Protein AF-A0A5Q6S4U3-F1 (afdb_monomer_lite)

Structure (mmCIF, N/CA/C/O backbone):
data_AF-A0A5Q6S4U3-F1
#
_entry.id   AF-A0A5Q6S4U3-F1
#
loop_
_atom_site.group_PDB
_atom_site.id
_atom_site.type_symbol
_atom_site.label_atom_id
_atom_site.label_alt_id
_atom_site.label_comp_id
_atom_site.label_asym_id
_atom_site.label_entity_id
_atom_site.label_seq_id
_atom_site.pdbx_PDB_ins_code
_atom_site.Cartn_x
_atom_site.Cartn_y
_atom_site.Cartn_z
_atom_site.occupancy
_atom_site.B_iso_or_equiv
_atom_site.auth_seq_id
_atom_site.auth_comp_id
_atom_site.auth_asym_id
_atom_site.auth_atom_id
_atom_site.pdbx_PDB_model_num
ATOM 1 N N . MET A 1 1 ? 34.056 1.132 -1.318 1.00 36.97 1 MET A N 1
ATOM 2 C CA . MET A 1 1 ? 33.910 0.327 -0.084 1.00 36.97 1 MET A CA 1
ATOM 3 C C . MET A 1 1 ? 32.433 0.003 0.079 1.00 36.97 1 MET A C 1
ATOM 5 O O . MET A 1 1 ? 31.670 0.885 0.440 1.00 36.97 1 MET A O 1
ATOM 9 N N . LYS A 1 2 ? 32.028 -1.216 -0.297 1.00 37.88 2 LYS A N 1
ATOM 10 C CA . LYS A 1 2 ? 30.657 -1.732 -0.171 1.00 37.88 2 LYS A CA 1
ATOM 11 C C . LYS A 1 2 ? 30.416 -2.069 1.303 1.00 37.88 2 LYS A C 1
ATOM 13 O O . LYS A 1 2 ? 31.133 -2.908 1.843 1.00 37.88 2 LYS A O 1
ATOM 18 N N . ARG A 1 3 ? 29.479 -1.390 1.968 1.00 39.69 3 ARG A N 1
ATOM 19 C CA . ARG A 1 3 ? 28.979 -1.830 3.276 1.00 39.69 3 ARG A CA 1
ATOM 20 C C . ARG A 1 3 ? 27.769 -2.707 2.997 1.00 39.69 3 ARG A C 1
ATOM 22 O O . ARG A 1 3 ? 26.732 -2.194 2.606 1.00 39.69 3 ARG A O 1
ATOM 29 N N . SER A 1 4 ? 27.957 -4.013 3.135 1.00 40.59 4 SER A N 1
ATOM 30 C CA . SER A 1 4 ? 26.859 -4.973 3.188 1.00 40.59 4 SER A CA 1
ATOM 31 C C . SER A 1 4 ? 26.040 -4.657 4.441 1.00 40.59 4 SER A C 1
ATOM 33 O O . SER A 1 4 ? 26.566 -4.782 5.551 1.00 40.59 4 SER A O 1
ATOM 35 N N . ARG A 1 5 ? 24.813 -4.149 4.281 1.00 55.19 5 ARG A N 1
ATOM 36 C CA . ARG A 1 5 ? 23.848 -4.057 5.381 1.00 55.19 5 ARG A CA 1
ATOM 37 C C . ARG A 1 5 ? 23.119 -5.393 5.399 1.00 55.19 5 ARG A C 1
ATOM 39 O O . ARG A 1 5 ? 22.231 -5.631 4.599 1.00 55.19 5 ARG A O 1
ATOM 46 N N . GLY A 1 6 ? 23.592 -6.302 6.245 1.00 39.25 6 GLY A N 1
ATOM 47 C CA . GLY A 1 6 ? 22.866 -7.533 6.518 1.00 39.25 6 GLY A CA 1
ATOM 48 C C . GLY A 1 6 ? 21.596 -7.189 7.284 1.00 39.25 6 GLY A C 1
ATOM 49 O O . GLY A 1 6 ? 21.689 -6.669 8.397 1.00 39.25 6 GLY A O 1
ATOM 50 N N . MET A 1 7 ? 20.448 -7.485 6.681 1.00 51.31 7 MET A N 1
ATOM 51 C CA . MET A 1 7 ? 19.156 -7.584 7.349 1.00 51.31 7 MET A CA 1
ATOM 52 C C . MET A 1 7 ? 19.325 -8.548 8.533 1.00 51.31 7 MET A C 1
ATOM 54 O O . MET A 1 7 ? 19.717 -9.704 8.355 1.00 51.31 7 MET A O 1
ATOM 58 N N . ARG A 1 8 ? 19.152 -8.064 9.763 1.00 45.88 8 ARG A N 1
ATOM 59 C CA . ARG A 1 8 ? 19.258 -8.883 10.977 1.00 45.88 8 ARG A CA 1
ATOM 60 C C . ARG A 1 8 ? 17.873 -9.045 11.579 1.00 45.88 8 ARG A C 1
ATOM 62 O O . ARG A 1 8 ? 17.562 -8.412 12.579 1.00 45.88 8 ARG A O 1
ATOM 69 N N . TRP A 1 9 ? 17.083 -9.932 10.990 1.00 42.66 9 TRP A N 1
ATOM 70 C CA . TRP A 1 9 ? 15.913 -10.492 11.655 1.00 42.66 9 TRP A CA 1
ATOM 71 C C . TRP A 1 9 ? 16.405 -11.396 12.791 1.00 42.66 9 TRP A C 1
ATOM 73 O O . TRP A 1 9 ? 17.112 -12.384 12.573 1.00 42.66 9 TRP A O 1
ATOM 83 N N . ALA A 1 10 ? 16.147 -10.995 14.034 1.00 38.28 10 ALA A N 1
ATOM 84 C CA . ALA A 1 10 ? 16.535 -11.759 15.210 1.00 38.28 10 ALA A CA 1
ATOM 85 C C . ALA A 1 10 ? 15.562 -12.933 15.399 1.00 38.28 10 ALA A C 1
ATOM 87 O O . ALA A 1 10 ? 14.444 -12.749 15.865 1.00 38.28 10 ALA A O 1
ATOM 88 N N . ALA A 1 11 ? 15.999 -14.147 15.062 1.00 37.06 11 ALA A N 1
ATOM 89 C CA . ALA A 1 11 ? 15.267 -15.371 15.372 1.00 37.06 11 ALA A CA 1
ATOM 90 C C . ALA A 1 11 ? 15.232 -15.602 16.895 1.00 37.06 11 ALA A C 1
ATOM 92 O O . ALA A 1 11 ? 16.281 -15.795 17.519 1.00 37.06 11 ALA A O 1
ATOM 93 N N . ILE A 1 12 ? 14.038 -15.617 17.495 1.00 40.16 12 ILE A N 1
ATOM 94 C CA . ILE A 1 12 ? 13.839 -16.074 18.875 1.00 40.16 12 ILE A CA 1
ATOM 95 C C . ILE A 1 12 ? 13.313 -17.509 18.843 1.00 40.16 12 ILE A C 1
ATOM 97 O O . ILE A 1 12 ? 12.270 -17.815 18.275 1.00 40.16 12 ILE A O 1
ATOM 101 N N . ALA A 1 13 ? 14.098 -18.400 19.446 1.00 36.75 13 ALA A N 1
ATOM 102 C CA . ALA A 1 13 ? 13.852 -19.828 19.530 1.00 36.75 13 ALA A CA 1
ATOM 103 C C . ALA A 1 13 ? 12.658 -20.158 20.444 1.00 36.75 13 ALA A C 1
ATOM 105 O O . ALA A 1 13 ? 12.633 -19.767 21.612 1.00 36.75 13 ALA A O 1
ATOM 106 N N . ALA A 1 14 ? 11.718 -20.954 19.931 1.00 36.34 14 ALA A N 1
ATOM 107 C CA . ALA A 1 14 ? 10.648 -21.563 20.710 1.00 36.34 14 ALA A CA 1
ATOM 108 C C . ALA A 1 14 ? 11.210 -22.655 21.640 1.00 36.34 14 ALA A C 1
ATOM 110 O O . ALA A 1 14 ? 11.800 -23.643 21.194 1.00 36.34 14 ALA A O 1
ATOM 111 N N . MET A 1 15 ? 11.024 -22.480 22.949 1.00 37.12 15 MET A N 1
ATOM 112 C CA . MET A 1 15 ? 11.379 -23.471 23.961 1.00 37.12 15 MET A CA 1
ATOM 113 C C . MET A 1 15 ? 10.163 -24.367 24.229 1.00 37.12 15 MET A C 1
ATOM 115 O O . MET A 1 15 ? 9.183 -23.947 24.837 1.00 37.12 15 MET A O 1
ATOM 119 N N . VAL A 1 16 ? 10.231 -25.610 23.750 1.00 43.31 16 VAL A N 1
ATOM 120 C CA . VAL A 1 16 ? 9.234 -26.660 23.999 1.00 43.31 16 VAL A CA 1
ATOM 121 C C . VAL A 1 16 ? 9.292 -27.065 25.474 1.00 43.31 16 VAL A C 1
ATOM 123 O O . VAL A 1 16 ? 10.303 -27.603 25.929 1.00 43.31 16 VAL A O 1
ATOM 126 N N . LEU A 1 17 ? 8.208 -26.827 26.218 1.00 41.84 17 LEU A N 1
ATOM 127 C CA . LEU A 1 17 ? 8.049 -27.298 27.593 1.00 41.84 17 LEU A CA 1
ATOM 128 C C . LEU A 1 17 ? 7.140 -28.533 27.635 1.00 41.84 17 LEU A C 1
ATOM 130 O O . LEU A 1 17 ? 5.962 -28.490 27.288 1.00 41.84 17 LEU A O 1
ATOM 134 N N . THR A 1 18 ? 7.720 -29.643 28.079 1.00 42.28 18 THR A N 1
ATOM 135 C CA . THR A 1 18 ? 7.085 -30.948 28.281 1.00 42.28 18 THR A CA 1
ATOM 136 C C . THR A 1 18 ? 6.055 -30.903 29.416 1.00 42.28 18 THR A C 1
ATOM 138 O O . THR A 1 18 ? 6.412 -30.633 30.562 1.00 42.28 18 THR A O 1
ATOM 141 N N . LEU A 1 19 ? 4.794 -31.245 29.134 1.00 46.12 19 LEU A N 1
ATOM 142 C CA . LEU A 1 19 ? 3.760 -31.461 30.153 1.00 46.12 19 LEU A CA 1
ATOM 143 C C . LEU A 1 19 ? 3.778 -32.917 30.640 1.00 46.12 19 LEU A C 1
ATOM 145 O O . LEU A 1 19 ? 3.532 -33.851 29.878 1.00 46.12 19 LEU A O 1
ATOM 149 N N . ALA A 1 20 ? 4.059 -33.100 31.931 1.00 47.06 20 ALA A N 1
ATOM 150 C CA . ALA A 1 20 ? 3.867 -34.356 32.645 1.00 47.06 20 ALA A CA 1
ATOM 151 C C . ALA A 1 20 ? 2.439 -34.423 33.212 1.00 47.06 20 ALA A C 1
ATOM 153 O O . ALA A 1 20 ? 1.984 -33.504 33.889 1.00 47.06 20 ALA A O 1
ATOM 154 N N . THR A 1 21 ? 1.743 -35.528 32.953 1.00 53.44 21 THR A N 1
ATOM 155 C CA . THR A 1 21 ? 0.414 -35.837 33.495 1.00 53.44 21 THR A CA 1
ATOM 156 C C . THR A 1 21 ? 0.503 -36.367 34.924 1.00 53.44 21 THR A C 1
ATOM 158 O O . THR A 1 21 ? 1.199 -37.358 35.161 1.00 53.44 21 THR A O 1
ATOM 161 N N . THR A 1 22 ? -0.291 -35.824 35.847 1.00 50.31 22 THR A N 1
ATOM 162 C CA . THR A 1 22 ? -0.648 -36.517 37.094 1.00 50.31 22 THR A CA 1
ATOM 163 C C . THR A 1 22 ? -2.162 -36.537 37.294 1.00 50.31 22 THR A C 1
ATOM 165 O O . THR A 1 22 ? -2.855 -35.532 37.170 1.00 50.31 22 THR A O 1
ATOM 168 N N . SER A 1 23 ? -2.669 -37.741 37.568 1.00 52.66 23 SER A N 1
ATOM 169 C CA . SER A 1 23 ? -4.046 -38.033 37.971 1.00 52.66 23 SER A CA 1
ATOM 170 C C . SER A 1 23 ? -4.361 -37.499 39.370 1.00 52.66 23 SER A C 1
ATOM 172 O O . SER A 1 23 ? -3.522 -37.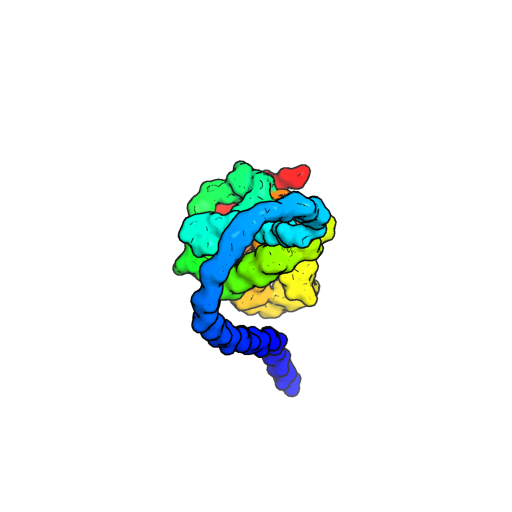592 40.264 1.00 52.66 23 SER A O 1
ATOM 174 N N . GLY A 1 24 ? -5.611 -37.083 39.585 1.00 41.56 24 GLY A N 1
ATOM 175 C CA . GLY A 1 24 ? -6.185 -36.886 40.918 1.00 41.56 24 GLY A CA 1
ATOM 176 C C . GLY A 1 24 ? -7.692 -36.614 40.871 1.00 41.56 24 GLY A C 1
ATOM 177 O O . GLY A 1 24 ? -8.107 -35.546 40.441 1.00 41.56 24 GLY A O 1
ATOM 178 N N . CYS A 1 25 ? -8.501 -37.588 41.303 1.00 48.09 25 CYS A N 1
ATOM 179 C CA . CYS A 1 25 ? -9.935 -37.444 41.594 1.00 48.09 25 CYS A CA 1
ATOM 180 C C . CYS A 1 25 ? -10.172 -36.611 42.867 1.00 48.09 25 CYS A C 1
ATOM 182 O O . CYS A 1 25 ? -9.453 -36.806 43.846 1.00 48.09 25 CYS A O 1
ATOM 184 N N . GLY A 1 26 ? -11.255 -35.823 42.908 1.00 38.41 26 GLY A N 1
ATOM 185 C CA . GLY A 1 26 ? -11.815 -35.294 44.160 1.00 38.41 26 GLY A CA 1
ATOM 186 C C . GLY A 1 26 ? -12.914 -34.233 43.993 1.00 38.41 26 GLY A C 1
ATOM 187 O O . GLY A 1 26 ? -12.600 -33.088 43.711 1.00 38.41 26 GLY A O 1
ATOM 188 N N . ASP A 1 27 ? -14.168 -34.675 44.146 1.00 40.47 27 ASP A N 1
ATOM 189 C CA . ASP A 1 27 ? -15.360 -34.074 44.794 1.00 40.47 27 ASP A CA 1
ATOM 190 C C . ASP A 1 27 ? -15.607 -32.535 44.850 1.00 40.47 27 ASP A C 1
ATOM 192 O O . ASP A 1 27 ? -14.760 -31.745 45.253 1.00 40.47 27 ASP A O 1
ATOM 196 N N . SER A 1 28 ? -16.850 -32.159 44.504 1.00 45.97 28 SER A N 1
ATOM 197 C CA . SER A 1 28 ? -17.549 -30.847 44.535 1.00 45.97 28 SER A CA 1
ATOM 198 C C . SER A 1 28 ? -17.617 -30.124 45.909 1.00 45.97 28 SER A C 1
ATOM 200 O O . SER A 1 28 ? -17.230 -30.705 46.916 1.00 45.97 28 SER A O 1
ATOM 202 N N . PRO A 1 29 ? -18.360 -28.997 46.055 1.00 68.06 29 PRO A N 1
ATOM 203 C CA . PRO A 1 29 ? -18.403 -27.726 45.300 1.00 68.06 29 PRO A CA 1
ATOM 204 C C . PRO A 1 29 ? -18.304 -26.495 46.247 1.00 68.06 29 PRO A C 1
ATOM 206 O O . PRO A 1 29 ? -18.746 -26.584 47.382 1.00 68.06 29 PRO A O 1
ATOM 209 N N . GLU A 1 30 ? -17.856 -25.315 45.794 1.00 39.72 30 GLU A N 1
ATOM 210 C CA . GLU A 1 30 ? -18.388 -24.015 46.269 1.00 39.72 30 GLU A CA 1
ATOM 211 C C . GLU A 1 30 ? -17.848 -22.818 45.467 1.00 39.72 30 GLU A C 1
ATOM 213 O O . GLU A 1 30 ? -16.789 -22.868 44.848 1.00 39.72 30 GLU A O 1
ATOM 218 N N . ILE A 1 31 ? -18.657 -21.761 45.455 1.00 51.47 31 ILE A N 1
ATOM 219 C CA . ILE A 1 31 ? -18.551 -20.534 44.666 1.00 51.47 31 ILE A CA 1
ATOM 220 C C . ILE A 1 31 ? -17.404 -19.640 45.153 1.00 51.47 31 ILE A C 1
ATOM 222 O O . ILE A 1 31 ? -17.359 -19.283 46.326 1.00 51.47 31 ILE A O 1
ATOM 226 N N . ALA A 1 32 ? -16.580 -19.155 44.225 1.00 39.47 32 ALA A N 1
ATOM 227 C CA . ALA A 1 32 ? -15.887 -17.878 44.364 1.00 39.47 32 ALA A CA 1
ATOM 228 C C . ALA A 1 32 ? -15.725 -17.234 42.981 1.00 39.47 32 ALA A C 1
ATOM 230 O O . ALA A 1 32 ? -15.112 -17.786 42.073 1.00 39.47 32 ALA A O 1
ATOM 231 N N . THR A 1 33 ? -16.349 -16.072 42.837 1.00 54.41 33 THR A N 1
ATOM 232 C CA . THR A 1 33 ? -16.025 -15.045 41.851 1.00 54.41 33 THR A CA 1
ATOM 233 C C . THR A 1 33 ? -14.546 -14.686 41.918 1.00 54.41 33 THR A C 1
ATOM 235 O O . THR A 1 33 ? -14.098 -14.266 42.981 1.00 54.41 33 THR A O 1
ATOM 238 N N . ASP A 1 34 ? -13.859 -14.727 40.781 1.00 40.62 34 ASP A N 1
ATOM 239 C CA . ASP A 1 34 ? -12.808 -13.763 40.462 1.00 40.62 34 ASP A CA 1
ATOM 240 C C . ASP A 1 34 ? -12.861 -13.425 38.958 1.00 40.62 34 ASP A C 1
ATOM 242 O O . ASP A 1 34 ? -13.128 -14.311 38.137 1.00 40.62 34 ASP A O 1
ATOM 246 N N . PRO A 1 35 ? -12.703 -12.139 38.596 1.00 55.38 35 PRO A N 1
ATOM 247 C CA . PRO A 1 35 ? -12.546 -11.681 37.226 1.00 55.38 35 PRO A CA 1
ATOM 248 C C . PRO A 1 35 ? -11.091 -11.894 36.785 1.00 55.38 35 PRO A C 1
ATOM 250 O O . PRO A 1 35 ? -10.203 -11.993 37.624 1.00 55.38 35 PRO A O 1
ATOM 253 N N . ASP A 1 36 ? -10.860 -11.858 35.475 1.00 48.47 36 ASP A N 1
ATOM 254 C CA . ASP A 1 36 ? -9.541 -11.925 34.827 1.00 48.47 36 ASP A CA 1
ATOM 255 C C . ASP A 1 36 ? -9.077 -13.338 34.435 1.00 48.47 36 ASP A C 1
ATOM 257 O O . ASP A 1 36 ? -8.437 -14.071 35.184 1.00 48.47 36 ASP A O 1
ATOM 261 N N . ALA A 1 37 ? -9.396 -13.707 33.194 1.00 39.91 37 ALA A N 1
ATOM 262 C CA . ALA A 1 37 ? -8.566 -14.600 32.399 1.00 39.91 37 ALA A CA 1
ATOM 263 C C . ALA A 1 37 ? -8.832 -14.317 30.917 1.00 39.91 37 ALA A C 1
ATOM 265 O O . ALA A 1 37 ? -9.812 -14.780 30.341 1.00 39.91 37 ALA A O 1
ATOM 266 N N . ALA A 1 38 ? -7.928 -13.518 30.357 1.00 41.22 38 ALA A N 1
ATOM 267 C CA . ALA A 1 38 ? -7.580 -13.454 28.948 1.00 41.22 38 ALA A CA 1
ATOM 268 C C . ALA A 1 38 ? -8.702 -13.056 27.970 1.00 41.22 38 ALA A C 1
ATOM 270 O O . ALA A 1 38 ? -9.410 -13.876 27.391 1.00 41.22 38 ALA A O 1
ATOM 271 N N . SER A 1 39 ? -8.742 -11.759 27.658 1.00 39.34 39 SER A N 1
ATOM 272 C CA . SER A 1 39 ? -9.046 -11.338 26.289 1.00 39.34 39 SER A CA 1
ATOM 273 C C . SER A 1 39 ? -7.895 -11.807 25.392 1.00 39.34 39 SER A C 1
ATOM 275 O O . SER A 1 39 ? -7.050 -11.009 24.992 1.00 39.34 39 SER A O 1
ATOM 277 N N . GLU A 1 40 ? -7.825 -13.111 25.117 1.00 42.16 40 GLU A N 1
ATOM 278 C CA . GLU A 1 40 ? -7.106 -13.608 23.951 1.00 42.16 40 GLU A CA 1
ATOM 279 C C . GLU A 1 40 ? -7.822 -12.989 22.755 1.00 42.16 40 GLU A C 1
ATOM 281 O O . GLU A 1 40 ? -8.967 -13.335 22.449 1.00 42.16 40 GLU A O 1
ATOM 286 N N . GLY A 1 41 ? -7.194 -11.984 22.141 1.00 43.06 41 GLY A N 1
ATOM 287 C CA . GLY A 1 41 ? -7.631 -11.478 20.852 1.00 43.06 41 GLY A CA 1
ATOM 288 C C . GLY A 1 41 ? -7.662 -12.672 19.915 1.00 43.06 41 GLY A C 1
ATOM 289 O O . GLY A 1 41 ? -6.617 -13.153 19.500 1.00 43.06 41 GLY A O 1
ATOM 290 N N . THR A 1 42 ? -8.854 -13.215 19.675 1.00 44.59 42 THR A N 1
ATOM 291 C CA . THR A 1 42 ? -9.053 -14.345 18.776 1.00 44.59 42 THR A CA 1
ATOM 292 C C . THR A 1 42 ? -8.741 -13.831 17.375 1.00 44.59 42 THR A C 1
ATOM 294 O O . THR A 1 42 ? -9.615 -13.282 16.700 1.00 44.59 42 THR A O 1
ATOM 297 N N . THR A 1 43 ? -7.472 -13.935 16.977 1.00 52.94 43 THR A N 1
ATOM 298 C CA . THR A 1 43 ? -6.980 -13.729 15.617 1.00 52.94 43 THR A CA 1
ATOM 299 C C . THR A 1 43 ? -7.725 -14.715 14.736 1.00 52.94 43 THR A C 1
ATOM 301 O O . THR A 1 43 ? -7.433 -15.905 14.670 1.00 52.94 43 THR A O 1
ATOM 304 N N . THR A 1 44 ? -8.813 -14.234 14.142 1.00 61.97 44 THR A N 1
ATOM 305 C CA . THR A 1 44 ? -9.589 -15.028 13.200 1.00 61.97 44 THR A CA 1
ATOM 306 C C . THR A 1 44 ? -8.836 -14.955 11.884 1.00 61.97 44 THR A C 1
ATOM 308 O O . THR A 1 44 ? -8.922 -13.944 11.185 1.00 61.97 44 THR A O 1
ATOM 311 N N . THR A 1 45 ? -8.048 -15.983 11.597 1.00 64.31 45 THR A N 1
ATOM 312 C CA . THR A 1 45 ? -7.433 -16.180 10.288 1.00 64.31 45 THR A CA 1
ATOM 313 C C . THR A 1 45 ? -8.454 -16.763 9.309 1.00 64.31 45 THR A C 1
ATOM 315 O O . THR A 1 45 ? -9.449 -17.369 9.721 1.00 64.31 45 THR A O 1
ATOM 318 N N . ASP A 1 46 ? -8.268 -16.516 8.017 1.00 70.56 46 ASP A N 1
ATOM 319 C CA . ASP A 1 46 ? -9.043 -17.153 6.955 1.00 70.56 46 ASP A CA 1
A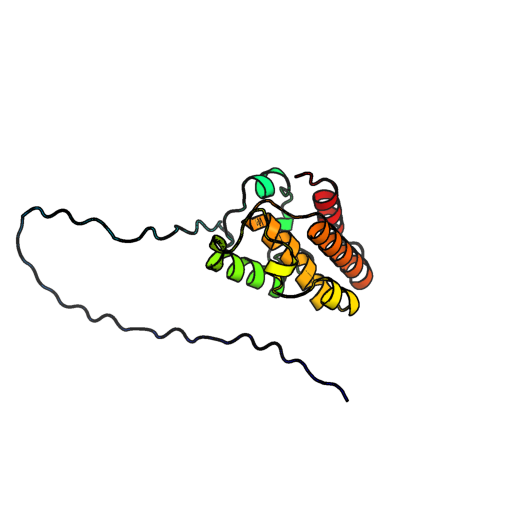TOM 320 C C . ASP A 1 46 ? -8.471 -18.541 6.598 1.00 70.56 46 ASP A C 1
ATOM 322 O O . ASP A 1 46 ? -7.510 -19.020 7.205 1.00 70.56 46 ASP A O 1
ATOM 326 N N . ASP A 1 47 ? -9.077 -19.209 5.611 1.00 66.25 47 ASP A N 1
ATOM 327 C CA . ASP A 1 47 ? -8.680 -20.554 5.171 1.00 66.25 47 ASP A CA 1
ATOM 328 C C . ASP A 1 47 ? -7.253 -20.615 4.586 1.00 66.25 47 ASP A C 1
ATOM 330 O O . ASP A 1 47 ? -6.688 -21.705 4.472 1.00 66.25 47 ASP A O 1
ATOM 334 N N . SER A 1 48 ? -6.657 -19.470 4.233 1.00 68.06 48 SER A N 1
ATOM 335 C CA . SER A 1 48 ? -5.264 -19.368 3.783 1.00 68.06 48 SER A CA 1
ATOM 336 C C . SER A 1 48 ? -4.277 -19.194 4.944 1.00 68.06 48 SER A C 1
ATOM 338 O O . SER A 1 48 ? -3.071 -19.306 4.751 1.00 68.06 48 SER A O 1
ATOM 340 N N . GLY A 1 49 ? -4.771 -18.981 6.168 1.00 77.44 49 GLY A N 1
ATOM 341 C CA . GLY A 1 49 ? -3.945 -18.670 7.334 1.00 77.44 49 GLY A CA 1
ATOM 342 C C . GLY A 1 49 ? -3.596 -17.186 7.454 1.00 77.44 49 GLY A C 1
ATOM 343 O O . GLY A 1 49 ? -2.923 -16.813 8.413 1.00 77.44 49 GLY A O 1
ATOM 344 N N . LEU A 1 50 ? -4.083 -16.343 6.537 1.00 82.50 50 LEU A N 1
ATOM 345 C CA . LEU A 1 50 ? -3.960 -14.894 6.625 1.00 82.50 50 LEU A CA 1
ATOM 346 C C . LEU A 1 50 ? -4.953 -14.308 7.622 1.00 82.50 50 LEU A C 1
ATOM 348 O O . LEU A 1 50 ? -6.006 -14.891 7.889 1.00 82.50 50 LEU A O 1
ATOM 352 N N . PRO A 1 51 ? -4.667 -13.121 8.168 1.00 86.56 51 PRO A N 1
ATOM 353 C CA . PRO A 1 51 ? -5.619 -12.425 9.007 1.00 86.56 51 PRO A CA 1
ATOM 354 C C . PRO A 1 51 ? -6.878 -12.048 8.244 1.00 86.56 51 PRO A C 1
ATOM 356 O O . PRO A 1 51 ? -6.827 -11.633 7.084 1.00 86.56 51 PRO A O 1
ATOM 359 N N . LYS A 1 52 ? -8.012 -12.056 8.951 1.00 91.25 52 LYS A N 1
ATOM 360 C CA . LYS A 1 52 ? -9.240 -11.470 8.422 1.00 91.25 52 LYS A CA 1
ATOM 361 C C . LYS A 1 52 ? -8.989 -10.011 7.992 1.00 91.25 52 LYS A C 1
ATOM 363 O O . LYS A 1 52 ? -8.545 -9.212 8.830 1.00 91.25 52 LYS A O 1
ATOM 368 N N . PRO A 1 53 ? -9.319 -9.637 6.741 1.00 93.31 53 PRO A N 1
ATOM 369 C CA . PRO A 1 53 ? -9.149 -8.271 6.270 1.00 93.31 53 PRO A CA 1
ATOM 370 C C . PRO A 1 53 ? -10.015 -7.268 7.035 1.00 93.31 53 PRO A C 1
ATOM 372 O O . PRO A 1 53 ? -11.129 -7.577 7.478 1.00 93.31 53 PRO A O 1
ATOM 375 N N . ALA A 1 54 ? -9.537 -6.029 7.121 1.00 94.94 54 ALA A N 1
ATOM 376 C CA . ALA A 1 54 ? -10.342 -4.900 7.544 1.00 94.94 54 ALA A CA 1
ATOM 377 C C . ALA A 1 54 ? -11.575 -4.745 6.631 1.00 94.94 54 ALA A C 1
ATOM 379 O O . ALA A 1 54 ? -11.479 -4.978 5.422 1.00 94.94 54 ALA A O 1
ATOM 380 N N . PRO A 1 55 ? -12.740 -4.322 7.160 1.00 95.12 55 PRO A N 1
ATOM 381 C CA . PRO A 1 55 ? -13.970 -4.246 6.372 1.00 95.12 55 PRO A CA 1
ATOM 382 C C . PRO A 1 55 ? -13.852 -3.406 5.099 1.00 95.12 55 PRO A C 1
ATOM 384 O O . PRO A 1 55 ? -14.402 -3.790 4.072 1.00 95.12 55 PRO A O 1
ATOM 387 N N . ALA A 1 56 ? -13.130 -2.284 5.154 1.00 95.00 56 ALA A N 1
ATOM 388 C CA . ALA A 1 56 ? -12.947 -1.419 3.995 1.00 95.00 56 ALA A CA 1
ATOM 389 C C . ALA A 1 56 ? -12.086 -2.100 2.918 1.00 95.00 56 ALA A C 1
ATOM 391 O O . ALA A 1 56 ? -12.443 -2.058 1.743 1.00 95.00 56 ALA A O 1
ATOM 392 N N . PHE A 1 57 ? -11.022 -2.812 3.316 1.00 95.81 57 PHE A N 1
ATOM 393 C CA . PHE A 1 57 ? -10.224 -3.609 2.385 1.00 95.81 57 PHE A CA 1
ATOM 394 C C . PHE A 1 57 ? -11.088 -4.642 1.669 1.00 95.81 57 PHE A C 1
ATOM 396 O O . PHE A 1 57 ? -11.166 -4.640 0.445 1.00 95.81 57 PHE A O 1
ATOM 403 N N . ALA A 1 58 ? -11.801 -5.469 2.440 1.00 95.19 58 ALA A N 1
ATOM 404 C CA . ALA A 1 58 ? -12.662 -6.517 1.901 1.00 95.19 58 ALA A CA 1
ATOM 405 C C . ALA A 1 58 ? -13.798 -5.971 1.020 1.00 95.19 58 ALA A C 1
ATOM 407 O O . ALA A 1 58 ? -14.308 -6.691 0.166 1.00 95.19 58 ALA A O 1
ATOM 408 N N . ALA A 1 59 ? -14.223 -4.722 1.224 1.00 95.38 59 ALA A N 1
ATOM 409 C CA . ALA A 1 59 ? -15.255 -4.092 0.408 1.00 95.38 59 ALA A CA 1
ATOM 410 C C . ALA A 1 59 ? -14.747 -3.639 -0.972 1.00 95.38 59 ALA A C 1
ATOM 412 O O . ALA A 1 59 ? -15.545 -3.580 -1.907 1.00 95.38 59 ALA A O 1
ATOM 413 N N . HIS A 1 60 ? -13.455 -3.320 -1.108 1.00 96.38 60 HIS A N 1
ATOM 414 C CA . HIS A 1 60 ? -12.896 -2.739 -2.336 1.00 96.38 60 HIS A CA 1
ATOM 415 C C . HIS A 1 60 ? -11.960 -3.694 -3.076 1.00 96.38 60 HIS A C 1
ATOM 417 O O . HIS A 1 60 ? -12.133 -3.927 -4.271 1.00 96.38 60 HIS A O 1
ATOM 423 N N . PHE A 1 61 ? -11.006 -4.293 -2.365 1.00 96.25 61 PHE A N 1
ATOM 424 C CA . PHE A 1 61 ? -9.988 -5.192 -2.905 1.00 96.25 61 PHE A CA 1
ATOM 425 C C . PHE A 1 61 ? -10.537 -6.621 -2.951 1.00 96.25 61 PHE A C 1
ATOM 427 O O . PHE A 1 61 ? -10.183 -7.485 -2.155 1.00 96.25 61 PHE A O 1
ATOM 434 N N . THR A 1 62 ? -11.488 -6.831 -3.861 1.00 93.69 62 THR A N 1
ATOM 435 C CA . THR A 1 62 ? -12.286 -8.069 -3.972 1.00 93.69 62 THR A CA 1
ATOM 436 C C . THR A 1 62 ? -11.805 -9.022 -5.063 1.00 93.69 62 THR A C 1
ATOM 438 O O . THR A 1 62 ? -12.366 -10.108 -5.224 1.00 93.69 62 THR A O 1
ATOM 441 N N . ASP A 1 63 ? -10.801 -8.621 -5.845 1.00 95.44 63 ASP A N 1
ATOM 442 C CA . ASP A 1 63 ? -10.246 -9.469 -6.894 1.00 95.44 63 ASP A CA 1
ATOM 443 C C . ASP A 1 63 ? -9.479 -10.657 -6.269 1.00 95.44 63 ASP A C 1
ATOM 445 O O . ASP A 1 63 ? -8.706 -10.441 -5.331 1.00 95.44 63 ASP A O 1
ATOM 449 N N . PRO A 1 64 ? -9.660 -11.900 -6.763 1.00 93.00 64 PRO A N 1
ATOM 450 C CA . PRO A 1 64 ? -8.996 -13.077 -6.206 1.00 93.00 64 PRO A CA 1
ATOM 451 C C . PRO A 1 64 ? -7.475 -12.975 -6.112 1.00 93.00 64 PRO A C 1
ATOM 453 O O . PRO A 1 64 ? -6.903 -13.641 -5.258 1.00 93.00 64 PRO A O 1
ATOM 456 N N . ILE A 1 65 ? -6.818 -12.129 -6.920 1.00 94.25 65 ILE A N 1
ATOM 457 C CA . ILE A 1 65 ? -5.355 -11.970 -6.870 1.00 94.25 65 ILE A CA 1
ATOM 458 C C . ILE A 1 65 ? -4.817 -11.611 -5.476 1.00 94.25 65 ILE A C 1
ATOM 460 O O . ILE A 1 65 ? -3.655 -11.877 -5.196 1.00 94.25 65 ILE A O 1
ATOM 464 N N . TYR A 1 66 ? -5.629 -11.007 -4.603 1.00 93.44 66 TYR A N 1
ATOM 465 C CA . TYR A 1 66 ? -5.216 -10.647 -3.243 1.00 93.44 66 TYR A CA 1
ATOM 466 C C . TYR A 1 66 ? -5.158 -11.839 -2.285 1.00 93.44 66 TYR A C 1
ATOM 468 O O . TYR A 1 66 ? -4.644 -11.695 -1.182 1.00 93.44 66 TYR A O 1
ATOM 476 N N . GLU A 1 67 ? -5.664 -12.995 -2.708 1.00 90.62 67 GLU A N 1
ATOM 477 C CA . GLU A 1 67 ? -5.609 -14.258 -1.971 1.00 90.62 67 GLU A CA 1
ATOM 478 C C . GLU A 1 67 ? -4.669 -15.276 -2.660 1.00 90.62 67 GLU A C 1
ATOM 480 O O . GLU A 1 67 ? -4.551 -16.416 -2.218 1.00 90.62 67 GLU A O 1
ATOM 485 N N . GLU A 1 68 ? -4.001 -14.900 -3.760 1.00 89.69 68 GLU A N 1
ATOM 486 C CA . GLU A 1 68 ? -3.146 -15.793 -4.559 1.00 89.69 68 GLU A CA 1
ATOM 487 C C . GLU A 1 68 ? -1.704 -15.842 -4.034 1.00 89.69 68 GLU A C 1
ATOM 489 O O . GLU A 1 68 ? -0.768 -15.289 -4.608 1.00 89.69 68 GLU A O 1
ATOM 494 N N . VAL A 1 69 ? -1.516 -16.604 -2.961 1.00 83.25 69 VAL A N 1
ATOM 495 C CA . VAL A 1 69 ? -0.272 -16.714 -2.169 1.00 83.25 69 VAL A CA 1
ATOM 496 C C . VAL A 1 69 ? 0.910 -17.384 -2.889 1.00 83.25 69 VAL A C 1
ATOM 498 O O . VAL A 1 69 ? 1.967 -17.575 -2.306 1.00 83.25 69 VAL A O 1
ATOM 501 N N . SER A 1 70 ? 0.720 -17.822 -4.135 1.00 85.25 70 SER A N 1
ATOM 502 C CA . SER A 1 70 ? 1.735 -18.536 -4.932 1.00 85.25 70 SER A CA 1
ATOM 503 C C . SER A 1 70 ? 2.241 -17.736 -6.133 1.00 85.25 70 SER A C 1
ATOM 505 O O . SER A 1 70 ? 2.956 -18.271 -6.982 1.00 85.25 70 SER A O 1
ATOM 507 N N . ASN A 1 71 ? 1.818 -16.476 -6.241 1.00 87.56 71 ASN A N 1
ATOM 508 C CA . ASN A 1 71 ? 2.180 -15.583 -7.328 1.00 87.56 71 ASN A CA 1
ATOM 509 C C . ASN A 1 71 ? 2.972 -14.396 -6.781 1.00 87.56 71 ASN A C 1
ATOM 511 O O . ASN A 1 71 ? 2.382 -13.463 -6.236 1.00 87.56 71 ASN A O 1
ATOM 515 N N . ASP A 1 72 ? 4.285 -14.414 -7.006 1.00 88.75 72 ASP A N 1
ATOM 516 C CA . ASP A 1 72 ? 5.250 -13.416 -6.523 1.00 88.75 72 ASP A CA 1
ATOM 517 C C . ASP A 1 72 ? 4.926 -11.966 -6.940 1.00 88.75 72 ASP A C 1
ATOM 519 O O . ASP A 1 72 ? 5.446 -11.024 -6.352 1.00 88.75 72 ASP A O 1
ATOM 523 N N . LEU A 1 73 ? 4.060 -11.755 -7.943 1.00 90.56 73 LEU A N 1
ATOM 524 C CA . LEU A 1 73 ? 3.626 -10.416 -8.372 1.00 90.56 73 LEU A CA 1
ATOM 525 C C . LEU A 1 73 ? 2.431 -9.872 -7.575 1.00 90.56 73 LEU A C 1
ATOM 527 O O . LEU A 1 73 ? 2.054 -8.703 -7.728 1.00 90.56 73 LEU A O 1
ATOM 531 N N . THR A 1 74 ? 1.790 -10.712 -6.766 1.00 93.38 74 THR A N 1
ATOM 532 C CA . THR A 1 74 ? 0.714 -10.306 -5.858 1.00 93.38 74 THR A CA 1
ATOM 533 C C . THR A 1 74 ? 1.305 -9.840 -4.527 1.00 93.38 74 THR A C 1
ATOM 535 O O . THR A 1 74 ? 2.361 -10.330 -4.132 1.00 93.38 74 THR A O 1
ATOM 538 N N . PRO A 1 75 ? 0.642 -8.926 -3.794 1.00 93.31 75 PRO A N 1
ATOM 539 C CA . PRO A 1 75 ? 1.240 -8.319 -2.602 1.00 93.31 75 PRO A CA 1
ATOM 540 C C . PRO A 1 75 ? 1.590 -9.300 -1.480 1.00 93.31 75 PRO A C 1
ATOM 542 O O . PRO A 1 75 ? 2.403 -8.976 -0.625 1.00 93.31 75 PRO A O 1
ATOM 545 N N . PHE A 1 76 ? 0.942 -10.466 -1.455 1.00 93.94 76 PHE A N 1
ATOM 546 C CA . PHE A 1 76 ? 1.129 -11.491 -0.427 1.00 93.94 76 PHE A CA 1
ATOM 547 C C . PHE A 1 76 ? 1.543 -12.839 -1.023 1.00 93.94 76 PHE A C 1
ATOM 549 O O . PHE A 1 76 ? 1.498 -13.847 -0.330 1.00 93.94 76 PHE A O 1
ATOM 556 N N . GLY A 1 77 ? 1.884 -12.884 -2.313 1.00 90.44 77 GLY A N 1
ATOM 557 C CA . GLY A 1 77 ? 2.350 -14.113 -2.952 1.00 90.44 77 GLY A CA 1
ATOM 558 C C . GLY A 1 77 ? 3.859 -14.305 -2.889 1.00 90.44 77 GLY A C 1
ATOM 559 O O . GLY A 1 77 ? 4.314 -15.421 -3.100 1.00 90.44 77 GLY A O 1
ATOM 560 N N . SER A 1 78 ? 4.618 -13.250 -2.578 1.00 88.56 78 SER A N 1
ATOM 561 C CA . SER A 1 78 ? 6.034 -13.361 -2.228 1.00 88.56 78 SER 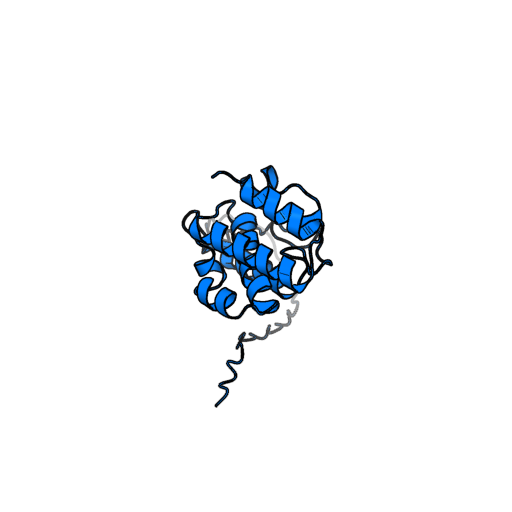A CA 1
ATOM 562 C C . SER A 1 78 ? 6.210 -13.753 -0.761 1.00 88.56 78 SER A C 1
ATOM 564 O O . SER A 1 78 ? 5.403 -13.363 0.091 1.00 88.56 78 SER A O 1
ATOM 566 N N . ASP A 1 79 ? 7.300 -14.465 -0.458 1.00 90.25 79 ASP A N 1
ATOM 567 C CA . ASP A 1 79 ? 7.693 -14.796 0.917 1.00 90.25 79 ASP A CA 1
ATOM 568 C C . ASP A 1 79 ? 7.797 -13.511 1.762 1.00 90.25 79 ASP A C 1
ATOM 570 O O . ASP A 1 79 ? 7.268 -13.446 2.870 1.00 90.25 79 ASP A O 1
ATOM 574 N N . GLU A 1 80 ? 8.386 -12.442 1.210 1.00 89.62 80 GLU A N 1
ATOM 575 C CA . GLU A 1 80 ? 8.507 -11.148 1.884 1.00 89.62 80 GLU A CA 1
ATOM 576 C C . GLU A 1 80 ? 7.148 -10.510 2.203 1.00 89.62 80 GLU A C 1
ATOM 578 O O . GLU A 1 80 ? 6.962 -9.958 3.289 1.00 89.62 80 GLU A O 1
ATOM 583 N N . GLY A 1 81 ? 6.194 -10.554 1.268 1.00 93.38 81 GLY A N 1
ATOM 584 C CA . GLY A 1 81 ? 4.865 -9.983 1.470 1.00 93.38 81 GLY A CA 1
ATOM 585 C C . GLY A 1 81 ? 4.018 -10.783 2.451 1.00 93.38 81 GLY A C 1
ATOM 586 O O . GLY A 1 81 ? 3.339 -10.205 3.305 1.00 93.38 81 GLY A O 1
ATOM 587 N N . TRP A 1 82 ? 4.105 -12.109 2.366 1.00 93.62 82 TRP A N 1
ATOM 588 C CA . TRP A 1 82 ? 3.449 -13.023 3.290 1.00 93.62 82 TRP A CA 1
ATOM 589 C C . TRP A 1 82 ? 3.958 -12.848 4.723 1.00 93.62 82 TRP A C 1
ATOM 591 O O . TRP A 1 82 ? 3.164 -12.642 5.646 1.00 93.62 82 TRP A O 1
ATOM 601 N N . ASP A 1 83 ? 5.281 -12.866 4.905 1.00 93.62 83 ASP A N 1
ATOM 602 C CA . ASP A 1 83 ? 5.917 -12.705 6.212 1.00 93.62 83 ASP A CA 1
ATOM 603 C C . ASP A 1 83 ? 5.588 -11.340 6.820 1.00 93.62 83 ASP A C 1
ATOM 605 O O . ASP A 1 83 ? 5.259 -11.248 8.004 1.00 93.62 83 ASP A O 1
ATOM 609 N N . MET A 1 84 ? 5.608 -10.275 6.013 1.00 96.56 84 MET A N 1
ATOM 610 C CA . MET A 1 84 ? 5.256 -8.934 6.475 1.00 96.56 84 MET A CA 1
ATOM 611 C C . MET A 1 84 ? 3.818 -8.865 7.000 1.00 96.56 84 MET A C 1
ATOM 613 O O . MET A 1 84 ? 3.590 -8.314 8.080 1.00 96.56 84 MET A O 1
ATOM 617 N N . LEU A 1 85 ? 2.857 -9.451 6.281 1.00 96.12 85 LEU A N 1
ATOM 618 C CA . LEU A 1 85 ? 1.462 -9.486 6.715 1.00 96.12 85 LEU A CA 1
ATOM 619 C C . LEU A 1 85 ? 1.288 -10.291 8.011 1.00 96.12 85 LEU A C 1
ATOM 621 O O . LEU A 1 85 ? 0.566 -9.852 8.908 1.00 96.12 85 LEU A O 1
ATOM 625 N N . ALA A 1 86 ? 1.969 -11.433 8.136 1.00 94.75 86 ALA A N 1
ATOM 626 C CA . ALA A 1 86 ? 1.922 -12.264 9.337 1.00 94.75 86 ALA A CA 1
ATOM 627 C C . ALA A 1 86 ? 2.506 -11.541 10.564 1.00 94.75 86 ALA A C 1
ATOM 629 O O . ALA A 1 86 ? 1.868 -11.486 11.616 1.00 94.75 86 ALA A O 1
ATOM 630 N N . ILE A 1 87 ? 3.680 -10.919 10.415 1.00 95.25 87 ILE A N 1
ATOM 631 C CA . ILE A 1 87 ? 4.347 -10.161 11.484 1.00 95.25 87 ILE A CA 1
ATOM 632 C C . ILE A 1 87 ? 3.459 -9.013 11.977 1.00 95.25 87 ILE A C 1
ATOM 634 O O . ILE A 1 87 ? 3.320 -8.797 13.184 1.00 95.25 87 ILE A O 1
ATOM 638 N N . TRP A 1 88 ? 2.845 -8.269 11.057 1.00 97.25 88 TRP A N 1
ATOM 639 C CA . TRP A 1 88 ? 1.994 -7.140 11.424 1.00 97.25 88 TRP A CA 1
ATOM 640 C C . TRP A 1 88 ? 0.627 -7.545 11.963 1.00 97.25 88 TRP A C 1
ATOM 642 O O . TRP A 1 88 ? 0.044 -6.767 12.714 1.00 97.25 88 TRP A O 1
ATOM 652 N N . ASP A 1 89 ? 0.119 -8.743 11.668 1.00 95.31 89 ASP A N 1
ATOM 653 C CA . ASP A 1 89 ? -1.085 -9.237 12.343 1.00 95.31 89 ASP A CA 1
ATOM 654 C C . ASP A 1 89 ? -0.825 -9.570 13.817 1.00 95.31 89 ASP A C 1
ATOM 656 O O . ASP A 1 89 ? -1.611 -9.185 14.685 1.00 95.31 89 ASP A O 1
ATOM 660 N N . GLU A 1 90 ? 0.316 -10.189 14.135 1.00 94.69 90 GLU A N 1
ATOM 661 C CA . GLU A 1 90 ? 0.718 -10.427 15.531 1.00 94.69 90 GLU A CA 1
ATOM 662 C C . GLU A 1 90 ? 0.840 -9.114 16.319 1.00 94.69 90 GLU A C 1
ATOM 664 O O . GLU A 1 90 ? 0.563 -9.056 17.521 1.00 94.69 90 GLU A O 1
ATOM 669 N N . ARG A 1 91 ? 1.208 -8.037 15.619 1.00 95.06 91 ARG A N 1
ATOM 670 C CA . ARG A 1 91 ? 1.372 -6.679 16.150 1.00 95.06 91 ARG A CA 1
ATOM 671 C C . ARG A 1 91 ? 0.230 -5.744 15.768 1.00 95.06 91 ARG A C 1
ATOM 673 O O . ARG A 1 91 ? 0.363 -4.529 15.885 1.00 95.06 91 ARG A O 1
ATOM 680 N N . ARG A 1 92 ? -0.928 -6.271 15.362 1.00 94.06 92 ARG A N 1
ATOM 681 C CA . ARG A 1 92 ? -2.017 -5.460 14.787 1.00 94.06 92 ARG A CA 1
ATOM 682 C C . ARG A 1 92 ? -2.504 -4.347 15.705 1.00 94.06 92 ARG A C 1
ATOM 684 O O . ARG A 1 92 ? -2.946 -3.310 15.228 1.00 94.06 92 ARG A O 1
ATOM 691 N N . GLY A 1 93 ? -2.415 -4.552 17.020 1.00 94.38 93 GLY A N 1
ATOM 692 C CA . GLY A 1 93 ? -2.763 -3.542 18.023 1.00 94.38 93 GLY A CA 1
ATOM 693 C C . GLY A 1 93 ? -1.870 -2.294 18.012 1.00 94.38 93 GLY A C 1
ATOM 694 O O . GLY A 1 93 ? -2.236 -1.298 18.629 1.00 94.38 93 GLY A O 1
ATOM 695 N N . GLU A 1 94 ? -0.724 -2.336 17.330 1.00 97.31 94 GLU A N 1
ATOM 696 C CA . GLU A 1 94 ? 0.158 -1.185 17.101 1.00 97.31 94 GLU A CA 1
ATOM 697 C C . GLU A 1 94 ? -0.295 -0.332 15.905 1.00 97.31 94 GLU A C 1
ATOM 699 O O . GLU A 1 94 ? 0.108 0.825 15.792 1.00 97.31 94 GLU A O 1
ATOM 704 N N . LEU A 1 95 ? -1.153 -0.874 15.033 1.00 97.38 95 LEU A N 1
ATOM 705 C CA . LEU A 1 95 ? -1.677 -0.163 13.874 1.00 97.38 95 LEU A CA 1
ATOM 706 C C . LEU A 1 95 ? -2.933 0.637 14.225 1.00 97.38 95 LEU A C 1
ATOM 708 O O . LEU A 1 95 ? -3.804 0.212 14.987 1.00 97.38 95 LEU A O 1
ATOM 712 N N . SER A 1 96 ? -3.048 1.806 13.607 1.00 95.50 96 SER A N 1
ATOM 713 C CA . SER A 1 96 ? -4.183 2.712 13.736 1.00 95.50 96 SER A CA 1
ATOM 714 C C . SER A 1 96 ? -4.541 3.320 12.375 1.00 95.50 96 SER A C 1
ATOM 716 O O . SER A 1 96 ? -3.780 3.165 11.421 1.00 95.50 96 SER A O 1
ATOM 718 N N . PRO A 1 97 ? -5.668 4.043 12.259 1.00 93.00 97 PRO A N 1
ATOM 719 C CA . PRO A 1 97 ? -5.983 4.791 11.042 1.00 93.00 97 PRO A CA 1
ATOM 720 C C . PRO A 1 97 ? -4.944 5.860 10.664 1.00 93.00 97 PRO A C 1
ATOM 722 O O . PRO A 1 97 ? -4.901 6.257 9.508 1.00 93.00 97 PRO A O 1
ATOM 725 N N . ASP A 1 98 ? -4.113 6.311 11.612 1.00 96.75 98 ASP A N 1
ATOM 726 C CA . ASP A 1 98 ? -3.036 7.279 11.357 1.00 96.75 98 ASP A CA 1
ATOM 727 C C . ASP A 1 98 ? -1.697 6.598 11.003 1.00 96.75 98 ASP A C 1
ATOM 729 O O . ASP A 1 98 ? -0.709 7.284 10.742 1.00 96.75 98 ASP A O 1
ATOM 733 N N . SER A 1 99 ? -1.638 5.260 11.028 1.00 98.31 99 SER A N 1
ATOM 734 C CA . SER A 1 99 ? -0.444 4.510 10.634 1.00 98.31 99 SER A CA 1
ATOM 735 C C . SER A 1 99 ? -0.191 4.640 9.134 1.00 98.31 99 SER A C 1
ATOM 737 O O . SER A 1 99 ? -1.114 4.684 8.323 1.00 98.31 99 SER A O 1
ATOM 739 N N . THR A 1 100 ? 1.081 4.663 8.769 1.00 98.56 100 THR A N 1
ATOM 740 C CA . THR A 1 100 ? 1.574 4.916 7.416 1.00 98.56 100 THR A CA 1
ATOM 741 C C . THR A 1 100 ? 2.325 3.707 6.868 1.00 98.56 100 THR A C 1
ATOM 743 O O . THR A 1 100 ? 2.687 2.779 7.592 1.00 98.56 100 THR A O 1
ATOM 746 N N . VAL A 1 101 ? 2.622 3.727 5.568 1.00 98.62 101 VAL A N 1
ATOM 747 C CA . VAL A 1 101 ? 3.493 2.712 4.946 1.00 98.62 101 VAL A CA 1
ATOM 748 C C . VAL A 1 101 ? 4.889 2.703 5.577 1.00 98.62 101 VAL A C 1
ATOM 750 O O . VAL A 1 101 ? 5.487 1.639 5.704 1.00 98.62 101 VAL A O 1
ATOM 753 N N . ALA A 1 102 ? 5.386 3.862 6.020 1.00 98.62 102 ALA A N 1
ATOM 754 C CA . ALA A 1 102 ? 6.665 3.959 6.719 1.00 98.62 102 ALA A CA 1
ATOM 755 C C . ALA A 1 102 ? 6.634 3.257 8.085 1.00 98.62 102 ALA A C 1
ATOM 757 O O . ALA A 1 102 ? 7.624 2.647 8.477 1.00 98.62 102 ALA A O 1
ATOM 758 N N . ASP A 1 103 ? 5.495 3.286 8.786 1.00 98.56 103 ASP A N 1
ATOM 759 C CA . ASP A 1 103 ? 5.343 2.546 10.042 1.00 98.56 103 ASP A CA 1
ATOM 760 C C . ASP A 1 103 ? 5.406 1.037 9.797 1.00 98.56 103 ASP A C 1
ATOM 762 O O . ASP A 1 103 ? 6.071 0.337 10.550 1.00 98.56 103 ASP A O 1
ATOM 766 N N . VAL A 1 104 ? 4.785 0.547 8.714 1.00 98.56 104 VAL A N 1
ATOM 767 C CA . VAL A 1 104 ? 4.804 -0.879 8.341 1.00 98.56 104 VAL A CA 1
ATOM 768 C C . VAL A 1 104 ? 6.186 -1.343 7.866 1.00 98.56 104 VAL A C 1
ATOM 770 O O . VAL A 1 104 ? 6.617 -2.443 8.212 1.00 98.56 104 VAL A O 1
ATOM 773 N N . LEU A 1 105 ? 6.896 -0.510 7.102 1.00 97.94 105 LEU A N 1
ATOM 774 C CA . LEU A 1 105 ? 8.286 -0.768 6.702 1.00 97.94 105 LEU A CA 1
ATOM 775 C C . LEU A 1 105 ? 9.277 -0.629 7.862 1.00 97.94 105 LEU A C 1
ATOM 777 O O . LEU A 1 105 ? 10.383 -1.155 7.778 1.00 97.94 105 LEU A O 1
ATOM 781 N N . GLU A 1 106 ? 8.894 0.104 8.909 1.00 97.25 106 GLU A N 1
ATOM 782 C CA . GLU A 1 106 ? 9.780 0.603 9.964 1.00 97.25 106 GLU A CA 1
ATOM 783 C C . GLU A 1 106 ? 10.961 1.438 9.416 1.00 97.25 106 GLU A C 1
ATOM 785 O O . GLU A 1 106 ? 12.025 1.522 10.036 1.00 97.25 106 GLU A O 1
ATOM 790 N N . ASP A 1 107 ? 10.775 2.070 8.251 1.00 97.88 107 ASP A N 1
ATOM 791 C CA . ASP A 1 107 ? 11.784 2.857 7.533 1.00 97.88 107 ASP A CA 1
ATOM 792 C C . ASP A 1 107 ? 11.129 3.791 6.484 1.00 97.88 107 ASP A C 1
ATOM 794 O O . ASP A 1 107 ? 9.920 3.738 6.249 1.00 97.88 107 ASP A O 1
ATOM 798 N N . ASP A 1 108 ? 11.911 4.665 5.842 1.00 97.81 108 ASP A N 1
ATOM 799 C CA . ASP A 1 108 ? 11.415 5.577 4.802 1.00 97.81 108 ASP A CA 1
ATOM 800 C C . ASP A 1 108 ? 11.221 4.845 3.453 1.00 97.81 108 ASP A C 1
ATOM 802 O O . ASP A 1 108 ? 12.209 4.432 2.833 1.00 97.81 108 ASP A O 1
ATOM 806 N N . PRO A 1 109 ? 9.985 4.745 2.915 1.00 98.19 109 PRO A N 1
ATOM 807 C CA . PRO A 1 109 ? 9.740 4.107 1.619 1.00 98.19 109 PRO A CA 1
ATOM 808 C C . PRO A 1 109 ? 10.521 4.755 0.468 1.00 98.19 109 PRO A C 1
ATOM 810 O O . PRO A 1 109 ? 10.836 4.088 -0.518 1.00 98.19 109 PRO A O 1
ATOM 813 N N . ALA A 1 110 ? 10.861 6.044 0.562 1.00 98.12 110 ALA A N 1
ATOM 814 C CA . ALA A 1 110 ? 11.640 6.717 -0.470 1.00 98.12 110 ALA A CA 1
ATOM 815 C C . ALA A 1 110 ? 13.082 6.190 -0.561 1.00 98.12 110 ALA A C 1
ATOM 817 O O . ALA A 1 110 ? 13.654 6.205 -1.654 1.00 98.12 110 ALA A O 1
ATOM 818 N N . GLU A 1 111 ? 13.671 5.710 0.542 1.00 98.00 111 GLU A N 1
ATOM 819 C CA . GLU A 1 111 ? 15.015 5.118 0.529 1.00 98.00 111 GLU A CA 1
ATOM 820 C C . GLU A 1 111 ? 15.035 3.783 -0.223 1.00 98.00 111 GLU A C 1
ATOM 822 O O . GLU A 1 111 ? 15.944 3.557 -1.025 1.00 98.00 111 GLU A O 1
ATOM 827 N N . PHE A 1 112 ? 14.003 2.957 -0.035 1.00 98.00 112 PHE A N 1
ATOM 828 C CA . PHE A 1 112 ? 13.808 1.691 -0.749 1.00 98.00 112 PHE A CA 1
ATOM 829 C C . PHE A 1 112 ? 13.600 1.951 -2.243 1.00 98.00 112 PHE A C 1
ATOM 831 O O . PHE A 1 112 ? 14.338 1.460 -3.092 1.00 98.00 112 PHE A O 1
ATOM 838 N N . LEU A 1 113 ? 12.664 2.836 -2.591 1.00 97.94 113 LEU A N 1
ATOM 839 C CA . LEU A 1 113 ? 12.361 3.140 -3.993 1.00 97.94 113 LEU A CA 1
ATOM 840 C C . LEU A 1 113 ? 13.530 3.801 -4.740 1.00 97.94 113 LEU A C 1
ATOM 842 O O . LEU A 1 113 ? 13.589 3.744 -5.970 1.00 97.94 113 LEU A O 1
ATOM 846 N N . ALA A 1 114 ? 14.469 4.442 -4.040 1.00 97.81 114 ALA A N 1
ATOM 847 C CA . ALA A 1 114 ? 15.632 5.062 -4.669 1.00 97.81 114 ALA A CA 1
ATOM 848 C C . ALA A 1 114 ? 16.620 4.039 -5.259 1.00 97.81 114 ALA A C 1
ATOM 850 O O . ALA A 1 114 ? 17.396 4.398 -6.154 1.00 97.81 114 ALA A O 1
ATOM 851 N N . THR A 1 115 ? 16.611 2.787 -4.794 1.00 96.31 115 THR A N 1
ATOM 852 C CA . THR A 1 115 ? 17.525 1.744 -5.284 1.00 96.31 115 THR A CA 1
ATOM 853 C C . THR A 1 115 ? 17.121 1.234 -6.668 1.00 96.31 115 THR A C 1
ATOM 855 O O . THR A 1 115 ? 17.997 0.926 -7.479 1.00 96.31 115 THR A O 1
ATOM 858 N N . ASN A 1 116 ? 15.818 1.254 -6.983 1.00 94.31 116 ASN A N 1
ATOM 859 C CA . ASN A 1 116 ? 15.208 0.588 -8.142 1.00 94.31 116 ASN A CA 1
ATOM 860 C C . ASN A 1 116 ? 15.520 -0.922 -8.197 1.00 94.31 116 ASN A C 1
ATOM 862 O O . ASN A 1 116 ? 15.626 -1.493 -9.286 1.00 94.31 116 ASN A O 1
ATOM 866 N N . GLU A 1 117 ? 15.724 -1.553 -7.040 1.00 95.38 117 GLU A N 1
ATOM 867 C CA . GLU A 1 117 ? 15.866 -3.004 -6.920 1.00 95.38 117 GLU A CA 1
ATOM 868 C C . GLU A 1 117 ? 14.484 -3.662 -6.772 1.00 95.38 117 GLU A C 1
ATOM 870 O O . GLU A 1 117 ? 13.556 -3.066 -6.224 1.00 95.38 117 GLU A O 1
ATOM 875 N N . LEU A 1 118 ? 14.343 -4.885 -7.297 1.00 94.25 118 LEU A N 1
ATOM 876 C CA . LEU A 1 118 ? 13.080 -5.632 -7.278 1.00 94.25 118 LEU A CA 1
ATOM 877 C C . LEU A 1 118 ? 12.580 -5.820 -5.839 1.00 94.25 118 LEU A C 1
ATOM 879 O O . LEU A 1 118 ? 11.451 -5.451 -5.537 1.00 94.25 118 LEU A O 1
ATOM 883 N N . ASP A 1 119 ? 13.449 -6.322 -4.961 1.00 94.38 119 ASP A N 1
ATOM 884 C CA . ASP A 1 119 ? 13.119 -6.652 -3.571 1.00 94.38 119 ASP A CA 1
ATOM 885 C C . ASP A 1 119 ? 12.651 -5.416 -2.783 1.00 94.38 119 ASP A C 1
ATOM 887 O O . ASP A 1 119 ? 11.705 -5.490 -2.002 1.00 94.38 119 ASP A O 1
ATOM 891 N N . ASP A 1 120 ? 13.256 -4.251 -3.036 1.00 96.69 120 ASP A N 1
ATOM 892 C CA . ASP A 1 120 ? 12.871 -2.997 -2.382 1.00 96.69 120 ASP A CA 1
ATOM 893 C C . ASP A 1 120 ? 11.502 -2.498 -2.866 1.00 96.69 120 ASP A C 1
ATOM 895 O O . ASP A 1 120 ? 10.693 -2.006 -2.074 1.00 96.69 120 ASP A O 1
ATOM 899 N N . ALA A 1 121 ? 11.203 -2.655 -4.158 1.00 97.38 121 ALA A N 1
ATOM 900 C CA . ALA A 1 121 ? 9.881 -2.349 -4.692 1.00 97.38 121 ALA A CA 1
ATOM 901 C C . ALA A 1 121 ? 8.816 -3.329 -4.161 1.00 97.38 121 ALA A C 1
ATOM 903 O O . ALA A 1 121 ? 7.726 -2.889 -3.790 1.00 97.38 121 ALA A O 1
ATOM 904 N N . VAL A 1 122 ? 9.134 -4.626 -4.052 1.00 96.88 122 VAL A N 1
ATOM 905 C CA . VAL A 1 122 ? 8.258 -5.627 -3.417 1.00 96.88 122 VAL A CA 1
ATOM 906 C C . VAL A 1 122 ? 7.996 -5.249 -1.960 1.00 96.88 122 VAL A C 1
ATOM 908 O O . VAL A 1 122 ? 6.843 -5.210 -1.550 1.00 96.88 122 VAL A O 1
ATOM 911 N N . ALA A 1 123 ? 9.017 -4.866 -1.187 1.00 97.56 123 ALA A N 1
ATOM 912 C CA . ALA A 1 123 ? 8.838 -4.472 0.210 1.00 97.56 123 ALA A CA 1
ATOM 913 C C . ALA A 1 123 ? 7.841 -3.307 0.370 1.00 97.56 123 ALA A C 1
ATOM 915 O O . ALA A 1 123 ? 6.929 -3.374 1.197 1.00 97.56 123 ALA A O 1
ATOM 916 N N . VAL A 1 124 ? 7.960 -2.255 -0.449 1.00 98.62 124 VAL A N 1
ATOM 917 C CA . VAL A 1 124 ? 7.055 -1.090 -0.393 1.00 98.62 124 VAL A CA 1
ATOM 918 C C . VAL A 1 124 ? 5.641 -1.433 -0.879 1.00 98.62 124 VAL A C 1
ATOM 920 O O . VAL A 1 124 ? 4.655 -0.942 -0.318 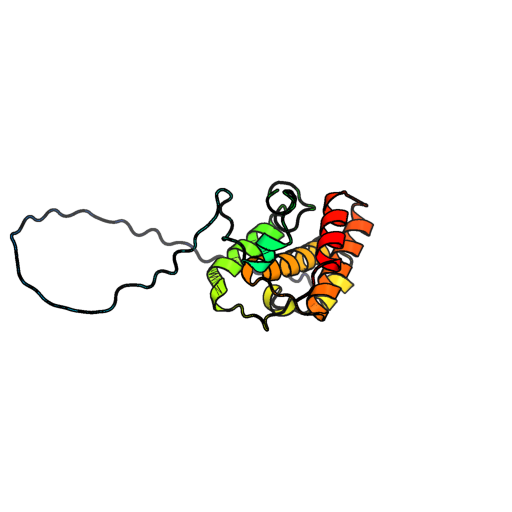1.00 98.62 124 VAL A O 1
ATOM 923 N N . GLN A 1 125 ? 5.515 -2.280 -1.905 1.00 98.44 125 GLN A N 1
ATOM 924 C CA . GLN A 1 125 ? 4.228 -2.815 -2.357 1.00 98.44 125 GLN A CA 1
ATOM 925 C C . GLN A 1 125 ? 3.543 -3.588 -1.221 1.00 98.44 125 GLN A C 1
ATOM 927 O O . GLN A 1 125 ? 2.410 -3.266 -0.851 1.00 98.44 125 GLN A O 1
ATOM 932 N N . SER A 1 126 ? 4.243 -4.566 -0.648 1.00 98.06 126 SER A N 1
ATOM 933 C CA . SER A 1 126 ? 3.762 -5.419 0.436 1.00 98.06 126 SER A CA 1
ATOM 934 C C . SER A 1 126 ? 3.361 -4.612 1.663 1.00 98.06 126 SER A C 1
ATOM 936 O O . SER A 1 126 ? 2.307 -4.873 2.242 1.00 98.06 126 SER A O 1
ATOM 938 N N . ALA A 1 127 ? 4.125 -3.580 2.027 1.00 98.62 127 ALA A N 1
ATOM 939 C CA . ALA A 1 127 ? 3.802 -2.722 3.163 1.00 98.62 127 ALA A CA 1
ATOM 940 C C . ALA A 1 127 ? 2.500 -1.938 2.954 1.00 98.62 127 ALA A C 1
ATOM 942 O O . ALA A 1 127 ? 1.645 -1.903 3.841 1.00 98.62 127 ALA A O 1
ATOM 943 N N . GLY A 1 128 ? 2.307 -1.367 1.761 1.00 98.38 128 GLY A N 1
ATOM 944 C CA . GLY A 1 128 ? 1.074 -0.662 1.402 1.00 98.38 128 GLY A CA 1
ATOM 945 C C . GLY A 1 128 ? -0.164 -1.542 1.496 1.00 98.38 128 GLY A C 1
ATOM 946 O O . GLY A 1 128 ? -1.159 -1.169 2.121 1.00 98.38 128 GLY A O 1
ATOM 947 N N . PHE A 1 129 ? -0.096 -2.737 0.911 1.00 98.06 129 PHE A N 1
ATOM 948 C CA . PHE A 1 129 ? -1.219 -3.668 0.950 1.00 98.06 129 PHE A CA 1
ATOM 949 C C . PHE A 1 129 ? -1.401 -4.324 2.320 1.00 98.06 129 PHE A C 1
ATOM 951 O O . PHE A 1 129 ? -2.542 -4.580 2.694 1.00 98.06 129 PHE A O 1
ATOM 958 N N . THR A 1 130 ? -0.338 -4.532 3.098 1.00 98.00 130 THR A N 1
ATOM 959 C CA . THR A 1 130 ? -0.429 -4.995 4.493 1.00 98.00 130 THR A CA 1
ATOM 960 C C . THR A 1 130 ? -1.178 -3.984 5.350 1.00 98.00 130 THR A C 1
ATOM 962 O O . THR A 1 130 ? -2.139 -4.353 6.025 1.00 98.00 130 THR A O 1
ATOM 965 N N . LEU A 1 131 ? -0.808 -2.699 5.271 1.00 98.25 131 LEU A N 1
ATOM 966 C CA . LEU A 1 131 ? -1.503 -1.629 5.984 1.00 98.25 131 LEU A CA 1
ATOM 967 C C . LEU A 1 131 ? -2.991 -1.623 5.620 1.00 98.25 131 LEU A C 1
ATOM 969 O O . LEU A 1 131 ? -3.847 -1.772 6.492 1.00 98.25 131 LEU A O 1
ATOM 973 N N . LEU A 1 132 ? -3.289 -1.564 4.320 1.00 97.50 132 LEU A N 1
ATOM 974 C CA . LEU A 1 132 ? -4.652 -1.598 3.803 1.00 97.50 132 LEU A CA 1
ATOM 975 C C . LEU A 1 132 ? -5.417 -2.842 4.269 1.00 97.50 132 LEU A C 1
ATOM 977 O O . LEU A 1 132 ? -6.544 -2.714 4.743 1.00 97.50 132 LEU A O 1
ATOM 981 N N . ARG A 1 133 ? -4.831 -4.041 4.177 1.00 96.19 133 ARG A N 1
ATOM 982 C CA . ARG A 1 133 ? -5.497 -5.291 4.572 1.00 96.19 133 ARG A CA 1
ATOM 983 C C . ARG A 1 133 ? -5.790 -5.328 6.062 1.00 96.19 133 ARG A C 1
ATOM 985 O O . ARG A 1 133 ? -6.844 -5.831 6.450 1.00 96.19 133 ARG A O 1
ATOM 992 N N . LEU A 1 134 ? -4.913 -4.785 6.900 1.00 96.94 134 LEU A N 1
ATOM 993 C CA . LEU A 1 134 ? -5.070 -4.862 8.349 1.00 96.94 134 LEU A CA 1
ATOM 994 C C . LEU A 1 134 ? -5.942 -3.754 8.937 1.00 96.94 134 LEU A C 1
ATOM 996 O O . LEU A 1 134 ? -6.687 -4.048 9.879 1.00 96.94 134 LEU A O 1
ATOM 1000 N N . THR A 1 135 ? -5.878 -2.537 8.392 1.00 96.56 135 THR A N 1
ATOM 1001 C CA . THR A 1 135 ? -6.555 -1.346 8.936 1.00 96.56 135 THR A CA 1
ATOM 1002 C C . THR A 1 135 ? -7.705 -0.860 8.062 1.00 96.56 135 THR A C 1
ATOM 1004 O O . THR A 1 135 ? -8.678 -0.318 8.581 1.00 96.56 135 THR A O 1
ATOM 1007 N N . GLY A 1 136 ? -7.640 -1.093 6.750 1.00 96.56 136 GLY A N 1
ATOM 1008 C CA . GLY A 1 136 ? -8.566 -0.507 5.787 1.00 96.56 136 GLY A CA 1
ATOM 1009 C C . GLY A 1 136 ? -8.303 0.977 5.534 1.00 96.56 136 GLY A C 1
ATOM 1010 O O . GLY A 1 136 ? -9.223 1.662 5.106 1.00 96.56 136 GLY A O 1
ATOM 1011 N N . HIS A 1 137 ? -7.092 1.460 5.821 1.00 96.56 137 HIS A N 1
ATOM 1012 C CA . HIS A 1 137 ? -6.672 2.852 5.668 1.00 96.56 137 HIS A CA 1
ATOM 1013 C C . HIS A 1 137 ? -5.308 2.934 4.976 1.00 96.56 137 HIS A C 1
ATOM 1015 O O . HIS A 1 137 ? -4.490 2.023 5.106 1.00 96.56 137 HIS A O 1
ATOM 1021 N N . ILE A 1 138 ? -5.076 4.011 4.229 1.00 97.56 138 ILE A N 1
ATOM 1022 C CA . ILE A 1 138 ? -3.772 4.368 3.665 1.00 97.56 138 ILE A CA 1
ATOM 1023 C C . ILE A 1 138 ? -3.732 5.868 3.385 1.00 97.56 138 ILE A C 1
ATOM 1025 O O . ILE A 1 138 ? -4.539 6.399 2.619 1.00 97.56 138 ILE A O 1
ATOM 1029 N N . ASP A 1 139 ? -2.742 6.545 3.955 1.00 97.12 139 ASP A N 1
ATOM 1030 C CA . ASP A 1 139 ? -2.562 7.969 3.724 1.00 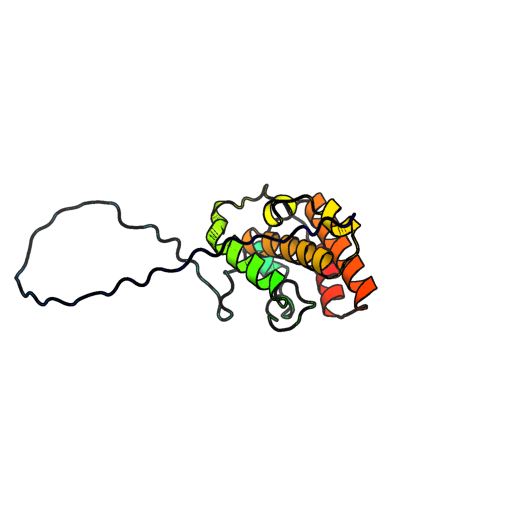97.12 139 ASP A CA 1
ATOM 1031 C C . ASP A 1 139 ? -2.100 8.267 2.285 1.00 97.12 139 ASP A C 1
ATOM 1033 O O . ASP A 1 139 ? -1.682 7.395 1.517 1.00 97.12 139 ASP A O 1
ATOM 1037 N N . GLU A 1 140 ? -2.164 9.541 1.890 1.00 97.12 140 GLU A N 1
ATOM 1038 C CA . GLU A 1 140 ? -1.774 9.951 0.538 1.00 97.12 140 GLU A CA 1
ATOM 1039 C C . GLU A 1 140 ? -0.313 9.598 0.230 1.00 97.12 140 GLU A C 1
ATOM 1041 O O . GLU A 1 140 ? -0.020 9.122 -0.866 1.00 97.12 140 GLU A O 1
ATOM 1046 N N . ALA A 1 141 ? 0.607 9.817 1.177 1.00 98.00 141 ALA A N 1
ATOM 1047 C CA . ALA A 1 141 ? 2.025 9.558 0.955 1.00 98.00 141 ALA A CA 1
ATOM 1048 C C . ALA A 1 141 ? 2.294 8.058 0.776 1.00 98.00 141 ALA A C 1
ATOM 1050 O O . ALA A 1 141 ? 2.969 7.673 -0.182 1.00 98.00 141 ALA A O 1
ATOM 1051 N N . GLY A 1 142 ? 1.707 7.218 1.632 1.00 98.25 142 GLY A N 1
ATOM 1052 C CA . GLY A 1 142 ? 1.748 5.769 1.504 1.00 98.25 142 GLY A CA 1
ATOM 1053 C C . GLY A 1 142 ? 1.173 5.293 0.176 1.00 98.25 142 GLY A C 1
ATOM 1054 O O . GLY A 1 142 ? 1.829 4.540 -0.542 1.00 98.25 142 GLY A O 1
ATOM 1055 N N . ARG A 1 143 ? 0.003 5.809 -0.225 1.00 98.31 143 ARG A N 1
ATOM 1056 C CA . ARG A 1 143 ? -0.621 5.453 -1.508 1.00 98.31 143 ARG A CA 1
ATOM 1057 C C . ARG A 1 143 ? 0.282 5.785 -2.694 1.00 98.31 143 ARG A C 1
ATOM 1059 O O . ARG A 1 143 ? 0.422 4.966 -3.601 1.00 98.31 143 ARG A O 1
ATOM 1066 N N . GLN A 1 144 ? 0.912 6.960 -2.697 1.00 98.50 144 GLN A N 1
ATOM 1067 C CA . GLN A 1 144 ? 1.847 7.350 -3.758 1.00 98.50 144 GLN A CA 1
ATOM 1068 C C . GLN A 1 144 ? 3.107 6.475 -3.772 1.00 98.50 144 GLN A C 1
ATOM 1070 O O . GLN A 1 144 ? 3.540 6.065 -4.849 1.00 98.50 144 GLN A O 1
ATOM 1075 N N . ALA A 1 145 ? 3.667 6.143 -2.606 1.00 98.75 145 ALA A N 1
ATOM 1076 C CA . ALA A 1 145 ? 4.820 5.251 -2.509 1.00 98.75 145 ALA A CA 1
ATOM 1077 C C . ALA A 1 145 ? 4.499 3.849 -3.051 1.00 98.75 145 ALA A C 1
ATOM 1079 O O . ALA A 1 145 ? 5.245 3.320 -3.874 1.00 98.75 145 ALA A O 1
ATOM 1080 N N . THR A 1 146 ? 3.351 3.278 -2.681 1.00 98.69 146 THR A N 1
ATOM 1081 C CA . THR A 1 146 ? 2.895 1.978 -3.192 1.00 98.69 146 THR A CA 1
ATOM 1082 C C . THR A 1 146 ? 2.638 2.015 -4.703 1.00 98.69 146 THR A C 1
ATOM 1084 O O . THR A 1 146 ? 3.025 1.091 -5.414 1.00 98.69 146 THR A O 1
ATOM 1087 N N . LEU A 1 147 ? 2.061 3.096 -5.243 1.00 98.75 147 LEU A N 1
ATOM 1088 C CA . LEU A 1 147 ? 1.908 3.266 -6.696 1.00 98.75 147 LEU A CA 1
ATOM 1089 C C . LEU A 1 147 ? 3.259 3.365 -7.418 1.00 98.75 147 LEU A C 1
ATOM 1091 O O . LEU A 1 147 ? 3.418 2.811 -8.507 1.00 98.75 147 LEU A O 1
ATOM 1095 N N . GLN A 1 148 ? 4.239 4.046 -6.822 1.00 98.69 148 GLN A N 1
ATOM 1096 C CA . GLN A 1 148 ? 5.591 4.125 -7.368 1.00 98.69 148 GLN A CA 1
ATOM 1097 C C . GLN A 1 148 ? 6.292 2.760 -7.340 1.00 98.69 148 GLN A C 1
ATOM 1099 O O . GLN A 1 148 ? 6.944 2.404 -8.321 1.00 98.69 148 GLN A O 1
ATOM 1104 N N . ALA A 1 149 ? 6.114 1.982 -6.270 1.00 98.44 149 ALA A N 1
ATOM 1105 C CA . ALA A 1 149 ? 6.599 0.609 -6.176 1.00 98.44 149 ALA A CA 1
ATOM 1106 C C . ALA A 1 149 ? 6.023 -0.262 -7.303 1.00 98.44 149 ALA A C 1
ATOM 1108 O O . ALA A 1 149 ? 6.770 -0.862 -8.072 1.00 98.44 149 ALA A O 1
ATOM 1109 N N . LEU A 1 150 ? 4.699 -0.232 -7.492 1.00 98.31 150 LEU A N 1
ATOM 1110 C CA . LEU A 1 150 ? 4.020 -0.947 -8.578 1.00 98.31 150 LEU A CA 1
ATOM 1111 C C . LEU A 1 150 ? 4.538 -0.535 -9.963 1.00 98.31 150 LEU A C 1
ATOM 1113 O O . LEU A 1 150 ? 4.696 -1.384 -10.839 1.00 98.31 150 LEU A O 1
ATOM 1117 N N . ALA A 1 151 ? 4.833 0.750 -10.170 1.00 98.12 151 ALA A N 1
ATOM 1118 C CA . ALA A 1 151 ? 5.421 1.225 -11.419 1.00 98.12 151 ALA A CA 1
ATOM 1119 C C . ALA A 1 151 ? 6.848 0.687 -11.643 1.00 98.12 151 ALA A C 1
ATOM 1121 O O . ALA A 1 151 ? 7.198 0.359 -12.777 1.00 98.12 151 ALA A O 1
ATOM 1122 N N . GLN A 1 152 ? 7.665 0.566 -10.589 1.00 97.69 152 GLN A N 1
ATOM 1123 C CA . GLN A 1 152 ? 8.990 -0.058 -10.679 1.00 97.69 152 GLN A CA 1
ATOM 1124 C C . GLN A 1 152 ? 8.887 -1.554 -10.990 1.00 97.69 152 GLN A C 1
ATOM 1126 O O . GLN A 1 152 ? 9.557 -2.017 -11.911 1.00 97.69 152 GLN A O 1
ATOM 1131 N N . LEU A 1 153 ? 7.994 -2.286 -10.317 1.00 96.56 153 LEU A N 1
ATOM 1132 C CA . LEU A 1 153 ? 7.751 -3.708 -10.590 1.00 96.56 153 LEU A CA 1
ATOM 1133 C C . LEU A 1 153 ? 7.323 -3.939 -12.044 1.00 96.56 153 LEU A C 1
ATOM 1135 O O . LEU A 1 153 ? 7.888 -4.785 -12.733 1.00 96.56 153 LEU A O 1
ATOM 1139 N N . GLN A 1 154 ? 6.406 -3.116 -12.565 1.00 96.62 154 GLN A N 1
ATOM 1140 C CA . GLN A 1 154 ? 6.004 -3.177 -13.976 1.00 96.62 154 GLN A CA 1
ATOM 1141 C C . GLN A 1 154 ? 7.158 -2.875 -14.942 1.00 96.62 154 GLN A C 1
ATOM 1143 O O . GLN A 1 154 ? 7.192 -3.409 -16.050 1.00 96.62 154 GLN A O 1
ATOM 1148 N N . ALA A 1 155 ? 8.097 -2.009 -14.554 1.00 96.06 155 ALA A N 1
ATOM 1149 C CA . ALA A 1 155 ? 9.264 -1.697 -15.371 1.00 96.06 155 ALA A CA 1
ATOM 1150 C C . ALA A 1 155 ? 10.308 -2.828 -15.373 1.00 96.06 155 ALA A C 1
ATOM 1152 O O . ALA A 1 155 ? 11.012 -2.987 -16.373 1.00 96.06 155 ALA A O 1
ATOM 1153 N N . ILE A 1 156 ? 10.411 -3.589 -14.278 1.00 92.69 156 ILE A N 1
ATOM 1154 C CA . ILE A 1 156 ? 11.377 -4.682 -14.106 1.00 92.69 156 ILE A CA 1
ATOM 1155 C C . ILE A 1 156 ? 10.850 -5.981 -14.733 1.00 92.69 156 ILE A C 1
ATOM 1157 O O . ILE A 1 156 ? 11.500 -6.530 -15.624 1.00 92.69 156 ILE A O 1
ATOM 1161 N N . ASP A 1 157 ? 9.660 -6.426 -14.328 1.00 85.56 157 ASP A N 1
ATOM 1162 C CA . ASP A 1 157 ? 9.095 -7.735 -14.698 1.00 85.56 157 ASP A CA 1
ATOM 1163 C C . ASP A 1 157 ? 8.064 -7.661 -15.831 1.00 85.56 157 ASP A C 1
ATOM 1165 O O . ASP A 1 157 ? 7.625 -8.677 -16.379 1.00 85.56 157 ASP A O 1
ATOM 1169 N N . GLY A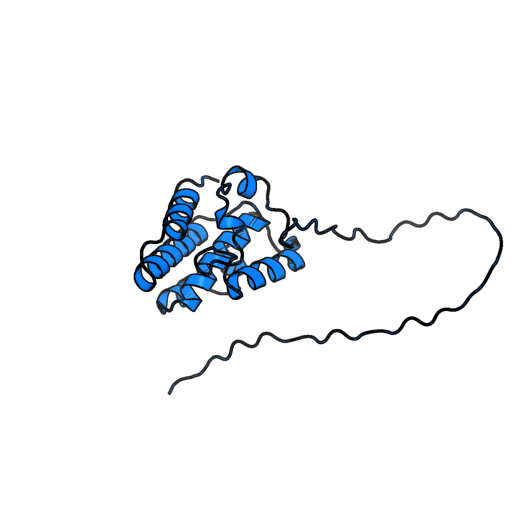 1 158 ? 7.714 -6.444 -16.243 1.00 87.69 158 GLY A N 1
ATOM 1170 C CA . GLY A 1 158 ? 6.747 -6.186 -17.294 1.00 87.69 158 GLY A CA 1
ATOM 1171 C C . GLY A 1 158 ? 5.322 -5.997 -16.779 1.00 87.69 158 GLY A C 1
ATOM 1172 O O . GLY A 1 158 ? 4.989 -6.093 -15.601 1.00 87.69 158 GLY A O 1
ATOM 1173 N N . GLU A 1 159 ? 4.439 -5.690 -17.720 1.00 83.56 159 GLU A N 1
ATOM 1174 C CA . GLU A 1 159 ? 3.049 -5.370 -17.437 1.00 83.56 159 GLU A CA 1
ATOM 1175 C C . GLU A 1 159 ? 2.173 -6.628 -17.259 1.00 83.56 159 GLU A C 1
ATOM 1177 O O . GLU A 1 159 ? 1.525 -7.077 -18.212 1.00 83.56 159 GLU A O 1
ATOM 1182 N N . SER A 1 160 ? 2.102 -7.173 -16.042 1.00 91.81 160 SER A N 1
ATOM 1183 C CA . SER A 1 160 ? 1.177 -8.267 -15.707 1.00 91.81 160 SER A CA 1
ATOM 1184 C C . SER A 1 160 ? -0.253 -7.776 -15.432 1.00 91.81 160 SER A C 1
ATOM 1186 O O . SER A 1 160 ? -0.496 -6.599 -15.139 1.00 91.81 160 SER A O 1
ATOM 1188 N N . SER A 1 161 ? -1.234 -8.676 -15.544 1.00 93.56 161 SER A N 1
ATOM 1189 C CA . SER A 1 161 ? -2.631 -8.392 -15.174 1.00 93.56 161 SER A CA 1
ATOM 1190 C C . SER A 1 161 ? -2.779 -8.044 -13.694 1.00 93.56 161 SER A C 1
ATOM 1192 O O . SER A 1 161 ? -3.588 -7.194 -13.334 1.00 93.56 161 SER A O 1
ATOM 1194 N N . GLU A 1 162 ? -1.964 -8.671 -12.860 1.00 94.88 162 GLU A N 1
ATOM 1195 C CA . GLU A 1 162 ? -1.949 -8.590 -11.412 1.00 94.88 162 GLU A CA 1
ATOM 1196 C C . GLU A 1 162 ? -1.484 -7.206 -10.972 1.00 94.88 162 GLU A C 1
ATOM 1198 O O . GLU A 1 162 ? -2.186 -6.524 -10.227 1.00 94.88 162 GLU A O 1
ATOM 1203 N N . LEU A 1 163 ? -0.360 -6.731 -11.514 1.00 96.50 163 LEU A N 1
ATOM 1204 C CA . LEU A 1 163 ? 0.137 -5.386 -11.229 1.00 96.50 163 LEU A CA 1
ATOM 1205 C C . LEU A 1 163 ? -0.819 -4.312 -11.772 1.00 96.50 163 LEU A C 1
ATOM 1207 O O . LEU A 1 163 ? -1.009 -3.275 -11.137 1.00 96.50 163 LEU A O 1
ATOM 1211 N N . LYS A 1 164 ? -1.471 -4.551 -12.920 1.00 96.62 164 LYS A N 1
ATOM 1212 C CA . LYS A 1 164 ? -2.499 -3.639 -13.459 1.00 96.62 164 LYS A CA 1
ATOM 1213 C C . LYS A 1 164 ? -3.724 -3.548 -12.559 1.00 96.62 164 LYS A C 1
ATOM 1215 O O . LYS A 1 164 ? -4.214 -2.443 -12.330 1.00 96.62 164 LYS A O 1
ATOM 1220 N N . ARG A 1 165 ? -4.209 -4.685 -12.053 1.00 97.56 165 ARG A N 1
ATOM 1221 C CA . ARG A 1 165 ? -5.328 -4.737 -11.107 1.00 97.56 165 ARG A CA 1
ATOM 1222 C C . ARG A 1 165 ? -4.986 -3.972 -9.834 1.00 97.56 165 ARG A C 1
ATOM 1224 O O . ARG A 1 165 ? -5.756 -3.105 -9.443 1.00 97.56 165 ARG A O 1
ATOM 1231 N N . GLN A 1 166 ? -3.804 -4.200 -9.271 1.00 97.75 166 GLN A N 1
ATOM 1232 C CA . GLN A 1 166 ? -3.354 -3.497 -8.071 1.00 97.75 166 GLN A CA 1
ATOM 1233 C C . GLN A 1 166 ? -3.310 -1.978 -8.254 1.00 97.75 166 GLN A C 1
ATOM 1235 O O . GLN A 1 166 ? -3.823 -1.244 -7.412 1.00 97.75 166 GLN A O 1
ATOM 1240 N N . VAL A 1 167 ? -2.772 -1.497 -9.380 1.00 98.06 167 VAL A N 1
ATOM 1241 C CA . VAL A 1 167 ? -2.795 -0.063 -9.710 1.00 98.06 167 VAL A CA 1
ATOM 1242 C C . VAL A 1 167 ? -4.230 0.447 -9.859 1.00 98.06 167 VAL A C 1
ATOM 1244 O O . VAL A 1 167 ? -4.560 1.509 -9.334 1.00 98.06 167 VAL A O 1
ATOM 1247 N N . GLN A 1 168 ? -5.100 -0.280 -10.563 1.00 97.94 168 GLN A N 1
ATOM 1248 C CA . GLN A 1 168 ? -6.494 0.124 -10.758 1.00 97.94 168 GLN A CA 1
ATOM 1249 C C . GLN A 1 168 ? -7.252 0.243 -9.427 1.00 97.94 168 GLN A C 1
ATOM 1251 O O . GLN A 1 168 ? -7.962 1.224 -9.196 1.00 97.94 168 GLN A O 1
ATOM 1256 N N . ASP A 1 169 ? -7.103 -0.739 -8.550 1.00 97.62 169 ASP A N 1
ATOM 1257 C CA . ASP A 1 169 ? -7.833 -0.773 -7.289 1.00 97.62 169 ASP A CA 1
ATOM 1258 C C . ASP A 1 169 ? -7.308 0.310 -6.344 1.00 97.62 169 ASP A C 1
ATOM 1260 O O . ASP A 1 169 ? -8.094 1.071 -5.783 1.00 97.62 169 ASP A O 1
ATOM 1264 N N . LEU A 1 170 ? -5.985 0.486 -6.274 1.00 97.25 170 LEU A N 1
ATOM 1265 C CA . LEU A 1 170 ? -5.366 1.515 -5.442 1.00 97.25 170 LEU A CA 1
ATOM 1266 C C . LEU A 1 170 ? -5.653 2.942 -5.942 1.00 97.25 170 LEU A C 1
ATOM 1268 O O . LEU A 1 170 ? -5.812 3.856 -5.140 1.00 97.25 170 LEU A O 1
ATOM 1272 N N . THR A 1 171 ? -5.758 3.158 -7.257 1.00 97.50 171 THR A N 1
ATOM 1273 C CA . THR A 1 171 ? -6.123 4.476 -7.822 1.00 97.50 171 THR A CA 1
ATOM 1274 C C . THR A 1 171 ? -7.609 4.801 -7.711 1.00 97.50 171 THR A C 1
ATOM 1276 O O . THR A 1 171 ? -7.977 5.974 -7.741 1.00 97.50 171 THR A O 1
ATOM 1279 N N . SER A 1 172 ? -8.467 3.786 -7.593 1.00 95.56 172 SER A N 1
ATOM 1280 C CA . SER A 1 172 ? -9.905 3.963 -7.357 1.00 95.56 172 SER A CA 1
ATOM 1281 C C . SER A 1 172 ? -10.272 4.016 -5.874 1.00 95.56 172 SER A C 1
ATOM 1283 O O . SER A 1 172 ? -11.421 4.318 -5.553 1.00 95.56 172 SER A O 1
ATOM 1285 N N . TRP A 1 173 ? -9.316 3.741 -4.984 1.00 91.88 173 TRP A N 1
ATOM 1286 C CA . TRP A 1 173 ? -9.500 3.812 -3.543 1.00 91.88 173 TRP A CA 1
ATOM 1287 C C . TRP A 1 173 ? -9.702 5.259 -3.084 1.00 91.88 173 TRP A C 1
ATOM 1289 O O . TRP A 1 173 ? -8.893 6.146 -3.367 1.00 91.88 173 TRP A O 1
ATOM 1299 N N . THR A 1 174 ? -10.783 5.484 -2.346 1.00 81.50 174 THR A N 1
ATOM 1300 C CA . THR A 1 174 ? -11.088 6.757 -1.691 1.00 81.50 174 THR A CA 1
ATOM 1301 C C . THR A 1 174 ? -11.350 6.481 -0.220 1.00 81.50 174 THR A C 1
ATOM 1303 O O . THR A 1 174 ? -12.252 5.697 0.080 1.00 81.50 174 THR A O 1
ATOM 1306 N N . GLU A 1 175 ? -10.575 7.111 0.661 1.00 66.31 175 GLU A N 1
ATOM 1307 C CA . GLU A 1 175 ? -10.824 7.101 2.110 1.00 66.31 175 GLU A CA 1
ATOM 1308 C C . GLU A 1 175 ? -12.078 7.895 2.503 1.00 66.31 175 GLU A C 1
ATOM 1310 O O . GLU A 1 175 ? -12.356 8.941 1.862 1.00 66.31 175 GLU A O 1
#

Organism: NCBI:txid2585211

pLDDT: mean 81.58, std 22.4, range [36.34, 98.75]

Secondary structure (DSSP, 8-state):
----------PPPP--PPPPP-----------------------B-TTSPBPPPHHHHHH--SGGGG-TT-TTSTTTSHHHHHHHHHHHHTGGG--TT--HHHHHTS-HHHHHTT--HHHHHHHHHHHHHHHHHHS---HHHHHHHHHHHHHHHHHH---HHHHHHHHHHHH---

Sequence (175 aa):
MKRSRGMRWAAIAAMVLTLATTSGCGDSPEIATDPDAASEGTTTTDDSGLPKPAPAFAAHFTDPIYEEVSNDLTPFGSDEGWDMLAIWDERRGELSPDSTVADVLEDDPAEFLATNELDDAVAVQSAGFTLLRLTGHIDEAGRQATLQALAQLQAIDGESSELKRQVQDLTSWTE

Foldseek 3Di:
DDDPPDDDPDDDDDDDDDDDDDDDDDDDDDDDDDDDDDPPVPQDADPLRFGQFDPLCVVQVVDCLQVCLCDLLRLNVDPLLVVLLVVCSVVLVVADLPDELCNSLVHDLVVLLVVLDLVSLSSLLSSLVSNCRSYVHYDPVSLVSNLSSLVSNCVPVNDDPNSVSSNVSSVPDDD

Radius of gyration: 20.95 Å; chains: 1; bounding box: 52×48×64 Å